Protein AF-A0AAU0R669-F1 (afdb_monomer_lite)

pLDDT: mean 82.42, std 14.07, range [46.84, 94.5]

Structure (mmCIF, N/CA/C/O backbone):
data_AF-A0AAU0R669-F1
#
_entry.id   AF-A0AAU0R669-F1
#
loop_
_atom_site.group_PDB
_atom_site.id
_atom_site.type_symbol
_atom_site.label_atom_id
_atom_site.label_alt_id
_atom_site.label_comp_id
_atom_site.label_asym_id
_atom_site.label_entity_id
_atom_site.label_seq_id
_atom_site.pdbx_PDB_ins_code
_atom_site.Cartn_x
_atom_site.Cartn_y
_atom_site.Cartn_z
_atom_site.occupancy
_atom_site.B_iso_or_equiv
_atom_site.auth_seq_id
_atom_site.auth_comp_id
_atom_site.auth_asym_id
_atom_site.auth_atom_id
_atom_site.pdbx_PDB_model_num
ATOM 1 N N . MET A 1 1 ? 6.013 -10.015 -1.726 1.00 87.50 1 MET A N 1
ATOM 2 C CA . MET A 1 1 ? 7.110 -9.015 -1.803 1.00 87.50 1 MET A CA 1
ATOM 3 C C . MET A 1 1 ? 6.850 -7.896 -0.796 1.00 87.50 1 MET A C 1
ATOM 5 O O . MET A 1 1 ? 5.709 -7.462 -0.715 1.00 87.50 1 MET A O 1
ATOM 9 N N . GLU A 1 2 ? 7.844 -7.476 -0.007 1.00 91.62 2 GLU A N 1
ATOM 10 C CA . GLU A 1 2 ? 7.631 -6.574 1.143 1.00 91.62 2 GLU A CA 1
ATOM 11 C C . GLU A 1 2 ? 7.632 -5.086 0.757 1.00 91.62 2 GLU A C 1
ATOM 13 O O . GLU A 1 2 ? 8.454 -4.637 -0.040 1.00 91.62 2 GLU A O 1
ATOM 18 N N . VAL A 1 3 ? 6.714 -4.325 1.352 1.00 92.62 3 VAL A N 1
ATOM 19 C CA . VAL A 1 3 ? 6.532 -2.878 1.200 1.00 92.62 3 VAL A CA 1
ATOM 20 C C . VAL A 1 3 ? 6.479 -2.264 2.597 1.00 92.62 3 VAL A C 1
ATOM 22 O O . VAL A 1 3 ? 5.679 -2.689 3.427 1.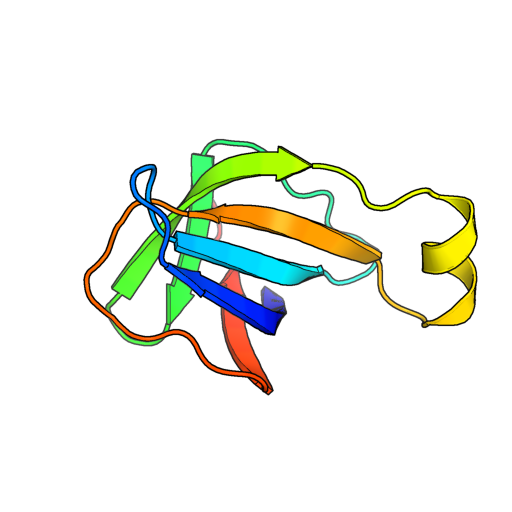00 92.62 3 VAL A O 1
ATOM 25 N N . ILE A 1 4 ? 7.324 -1.271 2.871 1.00 93.88 4 ILE A N 1
ATOM 26 C CA . ILE A 1 4 ? 7.484 -0.717 4.227 1.00 93.88 4 ILE A CA 1
ATOM 27 C C . ILE A 1 4 ? 6.759 0.620 4.340 1.00 93.88 4 ILE A C 1
ATOM 29 O O . ILE A 1 4 ? 6.987 1.517 3.527 1.00 93.88 4 ILE A O 1
ATOM 33 N N . VAL A 1 5 ? 5.944 0.790 5.378 1.00 93.12 5 VAL A N 1
ATOM 34 C CA . VAL A 1 5 ? 5.264 2.055 5.677 1.00 93.12 5 VAL A CA 1
ATOM 35 C C . VAL A 1 5 ? 6.256 3.057 6.275 1.00 93.12 5 VAL A C 1
ATOM 37 O O . VAL A 1 5 ? 6.762 2.865 7.379 1.00 93.12 5 VAL A O 1
ATOM 40 N N . SER A 1 6 ? 6.513 4.157 5.566 1.00 91.75 6 SER A N 1
ATOM 41 C CA . SER A 1 6 ? 7.257 5.309 6.091 1.00 91.75 6 SER A CA 1
ATOM 42 C C . SER A 1 6 ? 6.357 6.229 6.904 1.00 91.75 6 SER A C 1
ATOM 44 O O . SER A 1 6 ? 6.754 6.717 7.949 1.00 91.75 6 SER A O 1
ATOM 46 N N . GLN A 1 7 ? 5.159 6.539 6.421 1.00 91.19 7 GLN A N 1
ATOM 47 C CA . GLN A 1 7 ? 4.248 7.463 7.101 1.00 91.19 7 GLN A CA 1
ATOM 48 C C . GLN A 1 7 ? 2.811 7.063 6.791 1.00 91.19 7 GLN A C 1
ATOM 50 O O . GLN A 1 7 ? 2.550 6.492 5.735 1.00 91.19 7 GLN A O 1
ATOM 55 N N . ALA A 1 8 ? 1.885 7.368 7.693 1.00 90.75 8 ALA A N 1
ATOM 56 C CA . ALA A 1 8 ? 0.469 7.092 7.511 1.00 90.75 8 ALA A CA 1
ATOM 57 C C . ALA A 1 8 ? -0.365 8.216 8.133 1.00 90.75 8 ALA A C 1
ATOM 59 O O . ALA A 1 8 ? -0.106 8.638 9.260 1.00 90.75 8 ALA A O 1
ATOM 60 N N . PHE A 1 9 ? -1.360 8.696 7.392 1.00 88.00 9 PHE A N 1
ATOM 61 C CA . PHE A 1 9 ? -2.237 9.789 7.794 1.00 88.00 9 PHE A CA 1
ATOM 62 C C . PHE A 1 9 ? -3.677 9.456 7.423 1.00 88.00 9 PHE A C 1
ATOM 64 O O . PHE A 1 9 ? -3.979 9.163 6.263 1.00 88.00 9 PHE A O 1
ATOM 71 N N . GLN A 1 10 ? -4.579 9.547 8.396 1.00 87.75 10 GLN A N 1
ATOM 72 C CA . GLN A 1 10 ? -6.005 9.451 8.120 1.00 87.75 10 GLN A CA 1
ATOM 73 C C . GLN A 1 10 ? -6.497 10.784 7.550 1.00 87.75 10 GLN A C 1
ATOM 75 O O . GLN A 1 10 ? -6.241 11.849 8.113 1.00 87.75 10 GLN A O 1
ATOM 80 N N . THR A 1 11 ? -7.229 10.725 6.445 1.00 85.12 11 THR A N 1
ATOM 81 C CA . THR A 1 11 ? -7.887 11.884 5.833 1.00 85.12 11 THR A CA 1
ATOM 82 C C . THR A 1 11 ? -9.381 11.616 5.680 1.00 85.12 11 THR A C 1
ATOM 84 O O . THR A 1 11 ? -9.831 10.479 5.808 1.00 85.12 11 THR A O 1
ATOM 87 N N . SER A 1 12 ? -10.168 12.644 5.351 1.00 83.62 12 SER A N 1
ATOM 88 C CA . SER A 1 12 ? -11.590 12.469 5.014 1.00 83.62 12 SER A CA 1
ATOM 89 C C . SER A 1 12 ? -11.825 11.639 3.745 1.00 83.62 12 SER A C 1
ATOM 91 O O . SER A 1 12 ? -12.947 11.199 3.513 1.00 83.62 12 SER A O 1
ATOM 93 N N . LEU A 1 13 ? -10.788 11.429 2.926 1.00 79.81 13 LEU A N 1
ATOM 94 C CA . LEU A 1 13 ? -10.827 10.618 1.706 1.00 79.81 13 LEU A CA 1
ATOM 95 C C . LEU A 1 13 ? -10.363 9.169 1.935 1.00 79.81 13 LEU A C 1
ATOM 97 O O . LEU A 1 13 ? -10.436 8.360 1.012 1.00 79.81 13 LEU A O 1
ATOM 101 N N . GLY A 1 14 ? -9.877 8.849 3.138 1.00 85.00 14 GLY A N 1
ATOM 102 C CA . GLY A 1 14 ? -9.305 7.552 3.497 1.00 85.00 14 GLY A CA 1
ATOM 103 C C . GLY A 1 14 ? -7.872 7.658 4.018 1.00 85.00 14 GLY A C 1
ATOM 104 O O . GLY A 1 14 ? -7.386 8.741 4.366 1.00 85.00 14 GLY A O 1
ATOM 105 N N . LEU A 1 15 ? -7.191 6.516 4.072 1.00 90.56 15 LEU A N 1
ATOM 106 C CA . LEU A 1 15 ? -5.831 6.393 4.590 1.00 90.56 15 LEU A CA 1
ATOM 107 C C . LEU A 1 15 ? -4.803 6.722 3.504 1.00 90.56 15 LEU A C 1
ATOM 109 O O . LEU A 1 15 ? -4.720 6.027 2.491 1.00 90.56 15 LEU A O 1
ATOM 113 N N . ILE A 1 16 ? -3.986 7.750 3.726 1.00 91.31 16 ILE A N 1
ATOM 114 C CA . ILE A 1 16 ? -2.810 8.028 2.897 1.00 91.31 16 ILE A CA 1
ATOM 115 C C . ILE A 1 16 ? -1.591 7.421 3.584 1.00 91.31 16 ILE A C 1
ATOM 117 O O . ILE A 1 16 ? -1.309 7.749 4.735 1.00 91.31 16 ILE A O 1
ATOM 121 N N . ALA A 1 17 ? -0.852 6.568 2.878 1.00 92.19 17 ALA A N 1
ATOM 122 C CA . ALA A 1 17 ? 0.393 5.981 3.355 1.00 92.19 17 ALA A CA 1
ATOM 123 C C . ALA A 1 17 ? 1.550 6.309 2.406 1.00 92.19 17 ALA A C 1
ATOM 125 O O . ALA A 1 17 ? 1.443 6.110 1.197 1.00 92.19 17 ALA A O 1
ATOM 126 N N . VAL A 1 18 ? 2.668 6.781 2.955 1.00 92.12 18 VAL A N 1
ATOM 127 C CA . VAL A 1 18 ? 3.946 6.850 2.241 1.00 92.12 18 VAL A CA 1
ATOM 128 C C . VAL A 1 18 ? 4.602 5.484 2.367 1.00 92.12 18 VAL A C 1
ATOM 130 O O . VAL A 1 18 ? 4.887 5.027 3.475 1.00 92.12 18 VAL A O 1
ATOM 133 N N . LEU A 1 19 ? 4.814 4.823 1.236 1.00 92.25 19 LEU A N 1
ATOM 134 C CA . LEU A 1 19 ? 5.245 3.435 1.149 1.00 92.25 19 LEU A CA 1
ATOM 135 C C . LEU A 1 19 ? 6.581 3.336 0.413 1.00 92.25 19 LEU A C 1
ATOM 137 O O . LEU A 1 19 ? 6.744 3.904 -0.666 1.00 92.25 19 LEU A O 1
ATOM 141 N N . ASN A 1 20 ? 7.514 2.571 0.975 1.00 91.06 20 ASN A N 1
ATOM 142 C CA . ASN A 1 20 ? 8.757 2.189 0.314 1.00 91.06 20 ASN A CA 1
ATOM 143 C C . ASN A 1 20 ? 8.527 0.891 -0.449 1.00 91.06 20 ASN A C 1
ATOM 145 O O . ASN A 1 20 ? 8.374 -0.171 0.161 1.00 91.06 20 ASN A O 1
ATOM 149 N N . PHE A 1 21 ? 8.528 0.978 -1.773 1.00 89.88 21 PHE A N 1
ATOM 150 C CA . PHE A 1 21 ? 8.472 -0.195 -2.629 1.00 89.88 21 PHE A CA 1
ATOM 151 C C . PHE A 1 21 ? 9.887 -0.658 -2.998 1.00 89.88 21 PHE A C 1
ATOM 153 O O . PHE A 1 21 ? 10.788 0.172 -3.180 1.00 89.88 21 PHE A O 1
ATOM 160 N N . PRO A 1 22 ? 10.098 -1.971 -3.172 1.00 86.94 22 PRO A N 1
ATOM 161 C CA . PRO A 1 22 ? 11.331 -2.478 -3.753 1.00 86.94 22 PRO A CA 1
ATOM 162 C C . PRO A 1 22 ? 11.531 -1.956 -5.179 1.00 86.94 22 PRO A C 1
ATOM 164 O O . PRO A 1 22 ? 10.569 -1.721 -5.909 1.00 86.94 22 PRO A O 1
ATOM 167 N N . ASN A 1 23 ? 12.786 -1.844 -5.616 1.00 82.06 23 ASN A N 1
ATOM 168 C CA . ASN A 1 23 ? 13.138 -1.203 -6.891 1.00 82.06 23 ASN A CA 1
ATOM 169 C C . ASN A 1 23 ? 12.506 -1.846 -8.139 1.00 82.06 23 ASN A C 1
ATOM 171 O O . ASN A 1 23 ? 12.360 -1.171 -9.157 1.00 82.06 23 ASN A O 1
ATOM 175 N N . SER A 1 24 ? 12.127 -3.124 -8.077 1.00 82.62 24 SER A N 1
ATOM 176 C CA . SER A 1 24 ? 11.465 -3.825 -9.182 1.00 82.62 24 SER A CA 1
ATOM 177 C C . SER A 1 24 ? 9.944 -3.650 -9.216 1.00 82.62 24 SER A C 1
ATOM 179 O O . SER A 1 24 ? 9.312 -4.166 -10.132 1.00 82.62 24 SER A O 1
ATOM 181 N N . VAL A 1 25 ? 9.344 -2.940 -8.254 1.00 85.75 25 VAL A N 1
ATOM 182 C CA . VAL A 1 25 ? 7.893 -2.725 -8.187 1.00 85.75 25 VAL A CA 1
ATOM 183 C C . VAL A 1 25 ? 7.555 -1.279 -8.504 1.00 85.75 25 VAL A C 1
ATOM 185 O O . VAL A 1 25 ? 8.121 -0.341 -7.943 1.00 85.75 25 VAL A O 1
ATOM 188 N N . VAL A 1 26 ? 6.584 -1.099 -9.395 1.00 86.69 26 VAL A N 1
ATOM 189 C CA . VAL A 1 26 ? 5.949 0.193 -9.649 1.00 86.69 26 VAL A CA 1
ATOM 190 C C . VAL A 1 26 ? 4.513 0.095 -9.144 1.00 86.69 26 VAL A C 1
ATOM 192 O O . VAL A 1 26 ? 3.752 -0.672 -9.729 1.00 86.69 26 VAL A O 1
ATOM 195 N N . PRO A 1 27 ? 4.125 0.819 -8.080 1.00 88.75 27 PRO A N 1
ATOM 196 C CA . PRO A 1 27 ? 2.775 0.731 -7.545 1.00 88.75 27 PRO A CA 1
ATOM 197 C C . PRO A 1 27 ? 1.736 1.227 -8.548 1.00 88.75 27 PRO A C 1
ATOM 199 O O . PRO A 1 27 ? 1.924 2.244 -9.216 1.00 88.75 27 PRO A O 1
ATOM 202 N N . MET A 1 28 ? 0.613 0.517 -8.617 1.00 89.88 28 MET A N 1
ATOM 203 C CA . MET A 1 28 ? -0.525 0.840 -9.475 1.00 89.88 28 MET A CA 1
ATOM 204 C C . MET A 1 28 ? -1.827 0.758 -8.680 1.00 89.88 28 MET A C 1
ATOM 206 O O . MET A 1 28 ? -1.918 0.099 -7.644 1.00 89.88 28 MET A O 1
ATOM 210 N N . VAL A 1 29 ? -2.854 1.438 -9.184 1.00 91.19 29 VAL A N 1
ATOM 211 C CA . VAL A 1 29 ? -4.214 1.344 -8.642 1.00 91.19 29 VAL A CA 1
ATOM 212 C C . VAL A 1 29 ? -4.700 -0.108 -8.732 1.00 91.19 29 VAL A C 1
ATOM 214 O O . VAL A 1 29 ? -4.392 -0.811 -9.689 1.00 91.19 29 VAL A O 1
ATOM 217 N N . ASN A 1 30 ? -5.471 -0.538 -7.734 1.00 91.19 30 ASN A N 1
ATOM 218 C CA . ASN A 1 30 ? -5.967 -1.898 -7.497 1.00 91.19 30 ASN A CA 1
ATOM 219 C C . ASN A 1 30 ? -4.923 -2.938 -7.075 1.00 91.19 30 ASN A C 1
ATOM 221 O O . ASN A 1 30 ? -5.314 -4.068 -6.786 1.00 91.19 30 ASN A O 1
ATOM 225 N N . MET A 1 31 ? -3.644 -2.573 -6.929 1.00 92.06 31 MET A N 1
ATOM 226 C CA . MET A 1 31 ? -2.703 -3.455 -6.238 1.00 92.06 31 MET A CA 1
ATOM 227 C C . 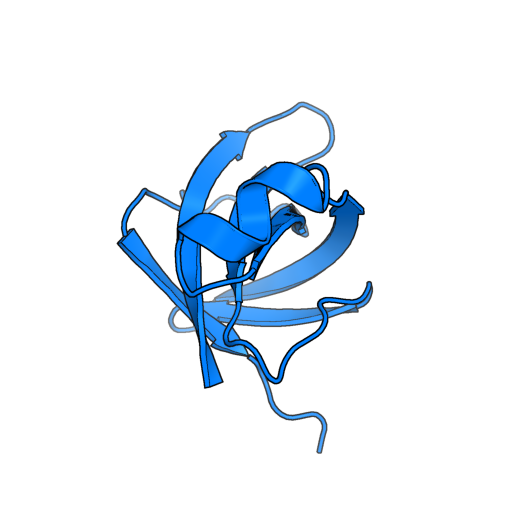MET A 1 31 ? -3.162 -3.716 -4.802 1.00 92.06 31 MET A C 1
ATOM 229 O O . MET A 1 31 ? -3.660 -2.816 -4.114 1.00 92.06 31 MET A O 1
ATOM 233 N N . ARG A 1 32 ? -2.971 -4.959 -4.361 1.00 92.94 32 ARG A N 1
ATOM 234 C CA . ARG A 1 32 ? -3.357 -5.446 -3.037 1.00 92.94 32 ARG A CA 1
ATOM 235 C C . ARG A 1 32 ? -2.131 -5.528 -2.132 1.00 92.94 32 ARG A C 1
ATOM 237 O O . ARG A 1 32 ? -1.135 -6.159 -2.476 1.00 92.94 32 ARG A O 1
ATOM 244 N N . LEU A 1 33 ? -2.230 -4.900 -0.968 1.00 92.62 33 LEU A N 1
ATOM 245 C CA . LEU A 1 33 ? -1.235 -4.920 0.098 1.00 92.62 33 LEU A CA 1
ATOM 246 C C . LEU A 1 33 ? -1.841 -5.612 1.321 1.00 92.62 33 LEU A C 1
ATOM 248 O O . LEU A 1 33 ? -2.950 -5.281 1.728 1.00 92.62 33 LEU A O 1
ATOM 252 N N . ILE A 1 34 ? -1.130 -6.564 1.912 1.00 92.38 34 ILE A N 1
ATOM 253 C CA . ILE A 1 34 ? -1.635 -7.442 2.968 1.00 92.38 34 ILE A CA 1
ATOM 254 C C . ILE A 1 34 ? -0.847 -7.214 4.259 1.00 92.38 34 ILE A C 1
ATOM 256 O O . ILE A 1 34 ? 0.383 -7.267 4.252 1.00 92.38 34 ILE A O 1
ATOM 260 N N . LYS A 1 35 ? -1.550 -7.017 5.378 1.00 90.88 35 LYS A N 1
ATOM 261 C CA . LYS A 1 35 ? -0.981 -7.010 6.737 1.00 90.88 35 LYS A CA 1
ATOM 262 C C . LYS A 1 35 ? -1.802 -7.940 7.629 1.00 90.88 35 LYS A C 1
ATOM 264 O O . LYS A 1 35 ? -2.919 -7.593 8.009 1.00 90.88 35 LYS A O 1
ATOM 269 N N . GLY A 1 36 ? -1.266 -9.114 7.964 1.00 88.19 36 GLY A N 1
ATOM 270 C CA . GLY A 1 36 ? -2.069 -10.165 8.603 1.00 88.19 36 GLY A CA 1
ATOM 271 C C . GLY A 1 36 ? -3.253 -10.545 7.707 1.00 88.19 36 GLY A C 1
ATOM 272 O O . GLY A 1 36 ? -3.053 -10.799 6.525 1.00 88.19 36 GLY A O 1
ATOM 273 N N . ASP A 1 37 ? -4.473 -10.494 8.243 1.00 87.88 37 ASP A N 1
ATOM 274 C CA . ASP A 1 37 ? -5.710 -10.801 7.501 1.00 87.88 37 ASP A CA 1
ATOM 275 C C . ASP A 1 37 ? -6.328 -9.581 6.788 1.00 87.88 37 ASP A C 1
ATOM 277 O O . ASP A 1 37 ? -7.414 -9.660 6.212 1.00 87.88 37 ASP A O 1
ATOM 281 N N . ILE A 1 38 ? -5.666 -8.420 6.840 1.00 88.19 38 ILE A N 1
ATOM 282 C CA . ILE A 1 38 ? -6.195 -7.163 6.302 1.00 88.19 38 ILE A CA 1
ATOM 283 C C . ILE A 1 38 ? -5.644 -6.928 4.902 1.00 88.19 38 ILE A C 1
ATOM 285 O O . ILE A 1 38 ? -4.429 -6.905 4.702 1.00 88.19 38 ILE A O 1
ATOM 289 N N . ILE A 1 39 ? -6.545 -6.666 3.954 1.00 90.38 39 ILE A N 1
ATOM 290 C CA . ILE A 1 39 ? -6.210 -6.333 2.567 1.00 90.38 39 ILE A CA 1
ATOM 291 C C . ILE A 1 39 ? -6.475 -4.847 2.322 1.00 90.38 39 ILE A C 1
ATOM 293 O O . ILE A 1 39 ? -7.619 -4.395 2.344 1.00 90.38 39 ILE A O 1
ATOM 297 N N . TYR A 1 40 ? -5.419 -4.099 2.035 1.00 90.88 40 TYR A N 1
ATOM 298 C CA . TYR A 1 40 ? -5.465 -2.716 1.582 1.00 90.88 40 TYR A CA 1
ATOM 299 C C . TYR A 1 40 ? -5.380 -2.676 0.054 1.00 90.88 40 TYR A C 1
ATOM 301 O O . TYR A 1 40 ? -4.442 -3.201 -0.543 1.00 90.88 40 TYR A O 1
ATOM 309 N N . LEU A 1 41 ? -6.345 -2.031 -0.594 1.00 92.44 41 LEU A N 1
ATOM 310 C CA . LEU A 1 41 ? -6.323 -1.773 -2.032 1.00 92.44 41 LEU A CA 1
ATOM 311 C C . LEU A 1 41 ? -5.764 -0.382 -2.297 1.00 92.44 41 LEU A C 1
ATOM 313 O O . LEU A 1 41 ? -6.273 0.597 -1.755 1.00 92.44 41 LEU A O 1
ATOM 317 N N . ILE A 1 42 ? -4.790 -0.267 -3.193 1.00 93.12 42 ILE A N 1
ATOM 318 C CA . ILE A 1 42 ? -4.330 1.041 -3.659 1.00 93.12 42 ILE A CA 1
ATOM 319 C C . ILE A 1 42 ? -5.433 1.682 -4.514 1.00 93.12 42 ILE A C 1
ATOM 321 O O . ILE A 1 42 ? -5.817 1.156 -5.555 1.00 93.12 42 ILE A O 1
ATOM 325 N N . LYS A 1 43 ? -5.955 2.830 -4.084 1.00 92.56 43 LYS A N 1
ATOM 326 C CA . LYS A 1 43 ? -6.964 3.636 -4.794 1.00 92.56 43 LYS A CA 1
ATOM 327 C C . LYS A 1 43 ? -6.361 4.801 -5.570 1.00 92.56 43 LYS A C 1
ATOM 329 O O . LYS A 1 43 ? -6.960 5.262 -6.535 1.00 92.56 43 LYS A O 1
ATOM 334 N N . GLY A 1 44 ? -5.172 5.247 -5.183 1.00 91.62 44 GLY A N 1
ATOM 335 C CA . GLY A 1 44 ? -4.438 6.304 -5.868 1.00 91.62 44 GLY A CA 1
ATOM 336 C C . GLY A 1 44 ? -2.953 6.227 -5.552 1.00 91.62 44 GLY A C 1
ATOM 337 O O . GLY A 1 44 ? -2.571 5.755 -4.483 1.00 91.62 44 GLY A O 1
ATOM 338 N N . VAL A 1 45 ? -2.124 6.685 -6.486 1.00 90.25 45 VAL A N 1
ATOM 339 C CA . VAL A 1 45 ? -0.666 6.741 -6.342 1.00 90.25 45 VAL A CA 1
ATOM 340 C C . VAL A 1 45 ? -0.201 8.125 -6.767 1.00 90.25 45 VAL A C 1
ATOM 342 O O . VAL A 1 45 ? -0.521 8.580 -7.864 1.00 90.25 45 VAL A O 1
ATOM 345 N N . GLN A 1 46 ? 0.566 8.783 -5.908 1.00 85.94 46 GLN A N 1
AT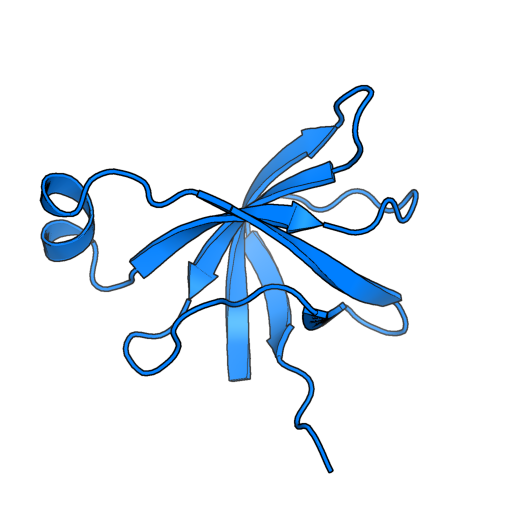OM 346 C CA . GLN A 1 46 ? 1.268 10.019 -6.208 1.00 85.94 46 GLN A CA 1
ATOM 347 C C . GLN A 1 46 ? 2.772 9.787 -6.068 1.00 85.94 46 GLN A C 1
ATOM 349 O O . GLN A 1 46 ? 3.258 9.253 -5.070 1.00 85.94 46 GLN A O 1
ATOM 354 N N . PHE A 1 47 ? 3.507 10.199 -7.097 1.00 68.50 47 PHE A N 1
ATOM 355 C CA . PHE A 1 47 ? 4.960 10.148 -7.121 1.00 68.50 47 PHE A CA 1
ATOM 356 C C . PHE A 1 47 ? 5.501 11.336 -6.326 1.00 68.50 47 PHE A C 1
ATOM 358 O O . PHE A 1 47 ? 5.267 12.485 -6.710 1.00 68.50 47 PHE A O 1
ATOM 365 N N . GLU A 1 48 ? 6.249 11.081 -5.253 1.00 62.31 48 GLU A N 1
ATOM 366 C CA . GLU A 1 48 ? 7.175 12.101 -4.771 1.00 62.31 48 GLU A CA 1
ATOM 367 C C . GLU A 1 48 ? 8.304 12.239 -5.798 1.00 62.31 48 GLU A C 1
ATOM 369 O O . GLU A 1 48 ? 8.730 11.265 -6.425 1.00 62.31 48 GLU A O 1
ATOM 374 N N . SER A 1 49 ? 8.701 13.483 -6.065 1.00 55.66 49 SER A N 1
ATOM 375 C CA . SER A 1 49 ? 9.542 13.870 -7.201 1.00 55.66 49 SER A CA 1
ATOM 376 C C . SER A 1 49 ? 10.714 12.893 -7.452 1.00 55.66 49 SER A C 1
ATOM 378 O O . SER A 1 49 ? 11.452 12.572 -6.515 1.00 55.66 49 SER A O 1
ATOM 380 N N . PRO A 1 50 ? 10.989 12.512 -8.719 1.00 51.50 50 PRO A N 1
ATOM 381 C CA . PRO A 1 50 ? 12.087 11.610 -9.087 1.00 51.50 50 PRO A CA 1
ATOM 382 C C . PRO A 1 50 ? 13.453 12.000 -8.503 1.00 51.50 50 PRO A C 1
ATOM 384 O O . PRO A 1 50 ? 14.282 11.135 -8.244 1.00 51.50 50 PRO A O 1
ATOM 387 N N . ARG A 1 51 ? 13.677 13.298 -8.247 1.00 53.69 51 ARG A N 1
ATOM 388 C CA . ARG A 1 51 ? 14.956 13.836 -7.759 1.00 53.69 51 ARG A CA 1
ATOM 389 C C . ARG A 1 51 ? 15.316 13.445 -6.320 1.00 53.69 51 ARG A C 1
ATOM 391 O O . ARG A 1 51 ? 16.478 13.574 -5.962 1.00 53.69 51 ARG A O 1
ATOM 398 N N . GLN A 1 52 ? 14.362 12.999 -5.498 1.00 50.28 52 GLN A N 1
ATOM 399 C CA . GLN A 1 52 ? 14.637 12.550 -4.120 1.00 50.28 52 GLN A CA 1
ATOM 400 C C . GLN A 1 52 ? 14.757 11.024 -3.998 1.00 50.28 52 GLN A C 1
ATOM 402 O O . GLN A 1 52 ? 15.421 10.536 -3.087 1.00 50.28 52 GLN A O 1
ATOM 407 N N . ASN A 1 53 ? 14.185 10.275 -4.943 1.00 51.31 53 ASN A N 1
ATOM 408 C CA . ASN A 1 53 ? 14.109 8.813 -4.883 1.00 51.31 53 ASN A CA 1
ATOM 409 C C . ASN A 1 53 ? 15.437 8.099 -5.203 1.00 51.31 53 ASN A C 1
ATOM 411 O O . ASN A 1 53 ? 15.653 6.979 -4.751 1.00 51.31 53 ASN A O 1
ATOM 415 N N . GLU A 1 54 ? 16.363 8.727 -5.934 1.00 52.91 54 GLU A N 1
ATOM 416 C CA . GLU A 1 54 ? 17.662 8.108 -6.258 1.00 52.91 54 GLU A CA 1
ATOM 417 C C . GLU A 1 54 ? 18.628 8.050 -5.060 1.00 52.91 54 GLU A C 1
ATOM 419 O O . GLU A 1 54 ? 19.518 7.204 -5.027 1.00 52.91 54 GLU A O 1
ATOM 424 N N . ALA A 1 55 ? 18.441 8.903 -4.047 1.00 51.50 55 ALA A N 1
ATOM 425 C CA . ALA A 1 55 ? 19.362 9.021 -2.914 1.00 51.50 55 ALA A CA 1
ATOM 426 C C . ALA A 1 55 ? 19.091 8.030 -1.761 1.00 51.50 55 ALA A C 1
ATOM 428 O O . ALA A 1 55 ? 19.965 7.839 -0.918 1.00 51.50 55 ALA A O 1
ATOM 429 N N . MET A 1 56 ? 17.906 7.405 -1.700 1.00 51.03 56 MET A N 1
ATOM 430 C CA . MET A 1 56 ? 17.468 6.587 -0.551 1.00 51.03 56 MET A CA 1
ATOM 431 C C . MET A 1 56 ? 17.369 5.076 -0.819 1.00 51.03 56 MET A C 1
ATOM 433 O O . MET A 1 56 ? 16.955 4.326 0.061 1.00 51.03 56 MET A O 1
ATOM 437 N N . GLY A 1 57 ? 17.779 4.593 -1.996 1.00 53.31 57 GLY A N 1
ATOM 438 C CA . GLY A 1 57 ? 17.897 3.151 -2.273 1.00 53.31 57 GLY A CA 1
ATOM 439 C C . GLY A 1 57 ? 16.573 2.378 -2.401 1.00 53.31 57 GLY A C 1
ATOM 440 O O . GLY A 1 57 ? 16.600 1.182 -2.697 1.00 53.31 57 GLY A O 1
ATOM 441 N N . GLY A 1 58 ? 15.432 3.052 -2.247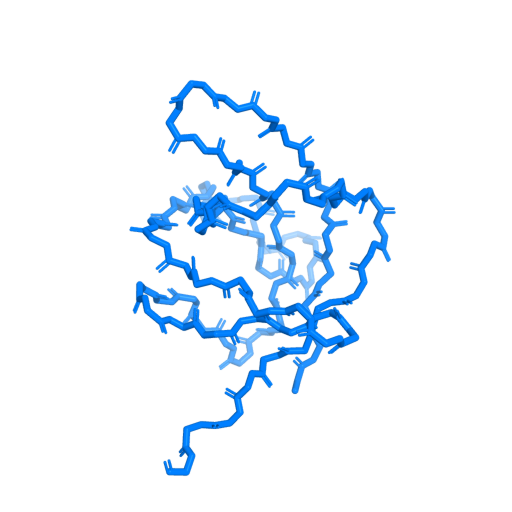 1.00 62.00 58 GLY A N 1
ATOM 442 C CA . GLY A 1 58 ? 14.085 2.540 -2.484 1.00 62.00 58 GLY A CA 1
ATOM 443 C C . GLY A 1 58 ? 13.192 3.639 -3.055 1.00 62.00 58 GLY A C 1
ATOM 444 O O . GLY A 1 58 ? 13.445 4.825 -2.842 1.00 62.00 58 GLY A O 1
ATOM 445 N N . ARG A 1 59 ? 12.159 3.254 -3.810 1.00 78.12 59 ARG A N 1
ATOM 446 C CA . ARG A 1 59 ? 11.214 4.213 -4.393 1.00 78.12 59 ARG A CA 1
ATOM 447 C C . ARG A 1 59 ? 10.064 4.443 -3.417 1.00 78.12 59 ARG A C 1
ATOM 449 O O . ARG A 1 59 ? 9.273 3.532 -3.168 1.00 78.12 59 ARG A O 1
ATOM 456 N N . GLN A 1 60 ? 9.987 5.651 -2.867 1.00 86.31 60 GLN A N 1
ATOM 457 C CA . GLN A 1 60 ? 8.856 6.097 -2.063 1.00 86.31 60 GLN A CA 1
ATOM 458 C C . GLN A 1 60 ? 7.715 6.589 -2.943 1.00 86.31 60 GLN A C 1
ATOM 460 O O . GLN A 1 60 ? 7.916 7.333 -3.909 1.00 86.31 60 GLN A O 1
ATOM 465 N N . PHE A 1 61 ? 6.509 6.172 -2.571 1.00 89.12 61 PHE A N 1
ATOM 466 C CA . PHE A 1 61 ? 5.267 6.599 -3.194 1.00 89.12 61 PHE A CA 1
ATOM 467 C C . PHE A 1 61 ? 4.234 6.915 -2.127 1.00 89.12 61 PHE A C 1
ATOM 469 O O . PHE A 1 61 ? 4.091 6.183 -1.148 1.00 89.12 61 PHE A O 1
ATOM 476 N N . SER A 1 62 ? 3.471 7.973 -2.362 1.00 91.19 62 SER A N 1
ATOM 477 C CA . SER A 1 62 ? 2.302 8.294 -1.556 1.00 91.19 62 SER A CA 1
ATOM 478 C C . SER A 1 62 ? 1.102 7.574 -2.152 1.00 91.19 62 SER A C 1
ATOM 480 O O . SER A 1 62 ? 0.705 7.835 -3.288 1.00 91.19 62 SER A O 1
ATOM 482 N N . CYS A 1 63 ? 0.532 6.638 -1.403 1.00 92.44 63 CYS A N 1
ATOM 483 C CA . CYS A 1 63 ? -0.587 5.817 -1.834 1.00 92.44 63 CYS A CA 1
ATOM 484 C C . CYS A 1 63 ? -1.834 6.143 -1.013 1.00 92.44 63 CYS A C 1
ATOM 486 O O . CYS A 1 63 ? -1.798 6.140 0.215 1.00 92.44 63 CYS A O 1
ATOM 488 N N . LEU A 1 64 ? -2.954 6.373 -1.696 1.00 92.81 64 LEU A N 1
ATOM 489 C CA . LEU A 1 64 ? -4.272 6.341 -1.071 1.00 92.81 64 LEU A CA 1
ATOM 490 C C . LEU A 1 64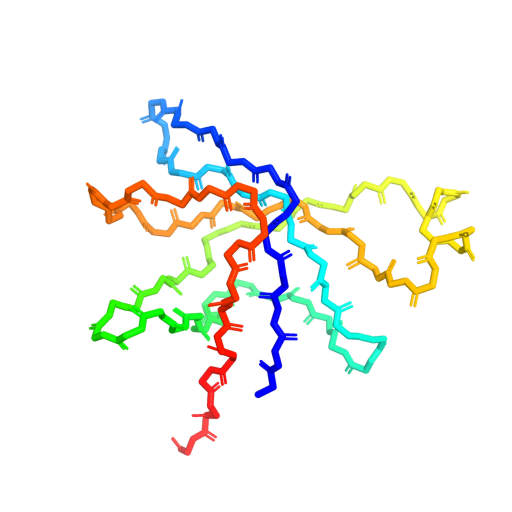 ? -4.704 4.878 -0.992 1.00 92.81 64 LEU A C 1
ATOM 492 O O . LEU A 1 64 ? -4.808 4.217 -2.026 1.00 92.81 64 LEU A O 1
ATOM 496 N N . LEU A 1 65 ? -4.943 4.374 0.211 1.00 91.81 65 LEU A N 1
ATOM 497 C CA . LEU A 1 65 ? -5.377 3.005 0.461 1.00 91.81 65 LEU A CA 1
ATOM 498 C C . LEU A 1 65 ? -6.884 2.965 0.725 1.00 91.81 65 LEU A C 1
ATOM 500 O O . LEU A 1 65 ? -7.464 3.927 1.228 1.00 91.81 65 LEU A O 1
ATOM 504 N N . SER A 1 66 ? -7.528 1.848 0.379 1.00 87.12 66 SER A N 1
ATOM 505 C CA . SER A 1 66 ? -8.917 1.595 0.757 1.00 87.12 66 SER A CA 1
ATOM 506 C C . SER A 1 66 ? -9.043 1.700 2.269 1.00 87.12 66 SER A C 1
ATOM 508 O O . SER A 1 66 ? -8.280 1.055 2.989 1.00 87.12 66 SER A O 1
ATOM 510 N N . ASP A 1 67 ? -9.979 2.536 2.711 1.00 70.44 67 ASP A N 1
ATOM 511 C CA . ASP A 1 67 ? -10.215 2.833 4.117 1.00 70.44 67 ASP A CA 1
ATOM 512 C C . ASP A 1 67 ? -10.597 1.555 4.866 1.00 70.44 67 ASP A C 1
ATOM 514 O O . ASP A 1 67 ? -11.734 1.091 4.829 1.00 70.44 67 ASP A O 1
ATOM 518 N N . ASN A 1 68 ? -9.602 0.972 5.518 1.00 63.41 68 ASN A N 1
ATOM 519 C CA . ASN A 1 68 ? -9.787 -0.037 6.533 1.00 63.41 68 ASN A CA 1
ATOM 520 C C . ASN A 1 68 ? -9.398 0.666 7.826 1.00 63.41 68 ASN A C 1
ATOM 522 O O . ASN A 1 68 ? -8.291 1.194 7.911 1.00 63.41 68 ASN A O 1
ATOM 526 N N . ALA A 1 69 ? -10.287 0.655 8.817 1.00 57.81 69 ALA A N 1
ATOM 527 C CA . ALA A 1 69 ? -10.164 1.324 10.116 1.00 57.81 69 ALA A CA 1
ATOM 528 C C . ALA A 1 69 ? -8.977 0.850 11.000 1.00 57.81 69 ALA A C 1
ATOM 530 O O . ALA A 1 69 ? -9.014 0.970 12.224 1.00 57.81 69 ALA A O 1
ATOM 531 N N . CYS A 1 70 ? -7.928 0.281 10.403 1.00 66.25 70 CYS A N 1
ATOM 532 C CA . CYS A 1 70 ? -6.714 -0.175 11.052 1.00 66.25 70 CYS A CA 1
ATOM 533 C C . CYS A 1 70 ? -5.580 0.832 10.879 1.00 66.25 70 CYS A C 1
ATOM 535 O O . CYS A 1 70 ? -5.188 1.176 9.764 1.00 66.25 70 CYS A O 1
ATOM 537 N N . ASN A 1 71 ? -5.002 1.220 12.014 1.00 73.88 71 ASN A N 1
ATOM 538 C CA . ASN A 1 71 ? -3.851 2.108 12.087 1.00 73.88 71 ASN A CA 1
ATOM 539 C C . ASN A 1 71 ? -2.623 1.440 11.452 1.00 73.88 71 ASN A C 1
ATOM 541 O O . ASN A 1 71 ? -2.029 0.536 12.044 1.00 73.88 71 ASN A O 1
ATOM 545 N N . LEU A 1 72 ? -2.243 1.896 10.257 1.00 89.44 72 LEU A N 1
ATOM 546 C CA . LEU A 1 72 ? -0.875 1.732 9.776 1.00 89.44 72 LEU A CA 1
ATOM 547 C C . LEU A 1 72 ? 0.037 2.693 10.543 1.00 89.44 72 LEU A C 1
ATOM 549 O O . LEU A 1 72 ? -0.334 3.835 10.813 1.00 89.44 72 LEU A O 1
ATOM 553 N N . ALA A 1 73 ? 1.226 2.225 10.888 1.00 90.00 73 ALA A N 1
ATOM 554 C CA . ALA A 1 73 ? 2.243 2.965 11.613 1.00 90.00 73 ALA A CA 1
ATOM 555 C C . ALA A 1 73 ? 3.594 2.886 10.889 1.00 90.00 73 ALA A C 1
ATOM 557 O O . ALA A 1 73 ? 3.823 2.014 10.050 1.00 90.00 73 ALA A O 1
ATOM 558 N N . PHE A 1 74 ? 4.500 3.808 11.228 1.00 90.88 74 PHE A N 1
ATOM 559 C CA . PHE A 1 74 ? 5.884 3.776 10.751 1.00 90.88 74 PHE A CA 1
ATOM 560 C C . PHE A 1 74 ? 6.518 2.403 11.017 1.00 90.88 74 PHE A C 1
ATOM 562 O O . PHE A 1 74 ? 6.449 1.891 12.135 1.00 90.88 74 PHE A O 1
ATOM 569 N N . GLY A 1 75 ? 7.175 1.843 10.003 1.00 92.00 75 GLY A N 1
ATOM 570 C CA . GLY A 1 75 ? 7.885 0.568 10.088 1.00 92.00 75 GLY A CA 1
ATOM 571 C C . GLY A 1 75 ? 7.004 -0.667 9.905 1.00 92.00 75 GLY A C 1
ATOM 572 O O . GLY A 1 75 ? 7.533 -1.776 9.887 1.00 92.00 75 GLY A O 1
ATOM 573 N N . ASP A 1 76 ? 5.691 -0.502 9.731 1.00 93.69 76 ASP A N 1
ATOM 574 C CA . ASP A 1 76 ? 4.827 -1.617 9.359 1.00 93.69 76 ASP A CA 1
ATOM 575 C C . ASP A 1 76 ? 5.249 -2.220 8.017 1.00 93.69 76 ASP A C 1
ATOM 577 O O . ASP A 1 76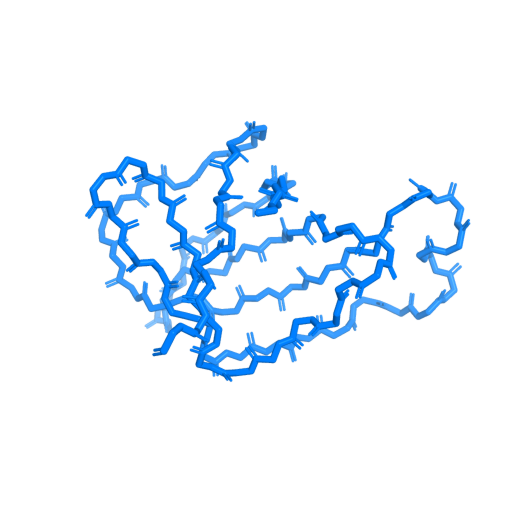 ? 5.570 -1.505 7.063 1.00 93.69 76 ASP A O 1
ATOM 581 N N . VAL A 1 77 ? 5.187 -3.550 7.939 1.00 94.50 77 VAL A N 1
ATOM 582 C CA . VAL A 1 77 ? 5.480 -4.310 6.723 1.00 94.50 77 VAL A CA 1
ATOM 583 C C . VAL A 1 77 ? 4.175 -4.788 6.101 1.00 94.50 77 VAL A C 1
ATOM 585 O O . VAL A 1 77 ? 3.355 -5.437 6.754 1.00 94.50 77 VAL A O 1
ATOM 588 N N . LEU A 1 78 ? 3.996 -4.457 4.827 1.00 93.44 78 LEU A N 1
ATOM 589 C CA . LEU A 1 78 ? 2.896 -4.893 3.984 1.00 93.44 78 LEU A CA 1
ATOM 590 C C . LEU A 1 78 ? 3.430 -5.866 2.935 1.00 93.44 78 LEU A C 1
ATOM 592 O O . LEU A 1 78 ? 4.468 -5.626 2.323 1.00 93.44 78 LEU A O 1
ATOM 596 N N . ASN A 1 79 ? 2.700 -6.942 2.682 1.00 94.31 79 ASN A N 1
ATOM 597 C CA . ASN A 1 79 ? 3.019 -7.882 1.619 1.00 94.31 79 ASN A CA 1
ATOM 598 C C . ASN A 1 79 ? 2.204 -7.557 0.374 1.00 94.31 79 ASN A C 1
ATOM 600 O O . ASN A 1 79 ? 0.981 -7.492 0.433 1.00 94.31 79 ASN A O 1
ATOM 604 N N . LEU A 1 80 ? 2.864 -7.389 -0.765 1.00 91.88 80 LEU A N 1
ATOM 605 C CA . LEU A 1 80 ? 2.187 -7.427 -2.058 1.00 91.88 80 LEU A CA 1
ATOM 606 C C . LEU A 1 80 ? 1.536 -8.798 -2.234 1.00 91.88 80 LEU A C 1
ATOM 608 O O . LEU A 1 80 ? 2.224 -9.813 -2.096 1.00 91.88 80 LEU A O 1
ATOM 612 N N . ALA A 1 81 ? 0.231 -8.801 -2.503 1.00 86.88 81 ALA A N 1
ATOM 613 C CA . ALA A 1 81 ? -0.472 -10.005 -2.913 1.00 86.88 81 ALA A CA 1
ATOM 614 C C . ALA A 1 81 ? -0.072 -10.338 -4.351 1.00 86.88 81 ALA A C 1
ATOM 616 O O . ALA A 1 81 ? -0.070 -9.446 -5.203 1.00 86.88 81 ALA A O 1
ATOM 617 N N . ASP A 1 82 ? 0.238 -11.601 -4.614 1.00 76.12 82 ASP A N 1
ATOM 618 C CA . ASP A 1 82 ? 0.421 -12.068 -5.981 1.00 76.12 82 ASP A CA 1
ATOM 619 C C . ASP A 1 82 ? -0.960 -12.172 -6.656 1.00 76.12 82 ASP A C 1
ATOM 621 O O . ASP A 1 82 ? -1.933 -12.649 -6.061 1.00 76.12 82 ASP A O 1
ATOM 625 N N . ASP A 1 83 ? -1.066 -11.657 -7.882 1.00 60.41 83 ASP A N 1
ATOM 626 C CA . ASP A 1 83 ? -2.224 -11.894 -8.741 1.00 60.41 83 ASP A CA 1
ATOM 627 C C . ASP A 1 83 ? -2.069 -13.297 -9.353 1.00 60.41 83 ASP A C 1
ATOM 629 O O . ASP A 1 83 ? -1.422 -13.455 -10.387 1.00 60.41 83 ASP A O 1
ATOM 633 N N . GLU A 1 84 ? -2.601 -14.320 -8.676 1.00 46.84 84 GLU A N 1
ATOM 634 C CA . GLU A 1 84 ? -3.017 -15.566 -9.345 1.00 46.84 84 GLU A CA 1
ATOM 635 C C . GLU A 1 84 ? -4.306 -15.346 -10.148 1.00 46.84 84 GLU A C 1
ATOM 637 O O . GLU A 1 84 ? -5.242 -14.698 -9.614 1.00 46.84 84 GLU A O 1
#

Sequence (84 aa):
MEVIVSQAFQTSLGLIAVLNFPNSVVPMVNMRLIKGDIIYLIKGVQFESPRQNEAMGGRQFSCLLSDNACNLAFGDVLNLADDE

Radius of gyration: 11.94 Å; chains: 1; bounding box: 31×29×22 Å

Secondary structure (DSSP, 8-state):
-EEEEEEEEEETTEEEEEEEE-TT----TT-EEEETTEEEEEEEEEE--HHHHTTSSSEEEEEEEP--S----TT-EEEEPP--

Foldseek 3Di:
DKKFFADWDQDPQAIKTWIWDQPVDDDDFQWWWDDPPDTKTFHDKDADDPVVQVVPNTGIIITGIDHDVDDDDGGGIIDTDDDD